Protein AF-A0A659UC26-F1 (afdb_monomer_lite)

Sequence (73 aa):
GATIVDMVRKIEAVTVGLTVADDPKCSKIRAEMTRRLAALSQAQRQASRDFDRVELGQGGNLQKLILALVNGG

pLDDT: mean 93.48, std 5.94, range [61.16, 97.94]

Foldseek 3Di:
DVVVVVLVVQLCVLLPPDDDPPCPPCPVVVVVSVVSNVVSVVVSVVVVVVCCCQAVNDVHVVVVVVVVVVVPD

Radius of gyration: 20.02 Å; chains: 1; bounding box: 42×18×56 Å

Secondary structure (DSSP, 8-state):
-HHHHHHHHHHHHHHTT---TT-TTSHHHHHHHHHHHHHHHHHHHHHHHHHHHHHTSTT-HHHHHHHHHHTT-

Structure (mmCIF, N/CA/C/O backbone):
data_AF-A0A659UC26-F1
#
_entry.id   AF-A0A659UC26-F1
#
loop_
_atom_site.group_PDB
_atom_site.id
_atom_site.type_symbol
_atom_site.label_atom_id
_atom_site.label_alt_id
_atom_site.label_comp_id
_atom_site.label_asym_id
_atom_site.label_entity_id
_atom_site.label_seq_id
_atom_site.pdbx_PDB_ins_code
_atom_site.Cartn_x
_atom_site.Cartn_y
_atom_site.Cartn_z
_atom_site.occupancy
_atom_site.B_iso_or_equiv
_atom_site.auth_seq_id
_atom_site.auth_comp_id
_atom_site.auth_asym_id
_atom_site.auth_atom_id
_atom_site.pdbx_PDB_model_num
ATOM 1 N N . GLY A 1 1 ? 2.195 9.691 -7.637 1.00 61.16 1 GLY A N 1
ATOM 2 C CA . GLY A 1 1 ? 0.768 9.875 -7.297 1.00 61.16 1 GLY A CA 1
ATOM 3 C C . GLY A 1 1 ? 0.031 8.554 -7.158 1.00 61.16 1 GLY A C 1
ATOM 4 O O . GLY A 1 1 ? -0.419 8.239 -6.065 1.00 61.16 1 GLY A O 1
ATOM 5 N N . ALA A 1 2 ? -0.066 7.769 -8.239 1.00 80.38 2 ALA A N 1
ATOM 6 C CA . ALA A 1 2 ? -0.885 6.550 -8.293 1.00 80.38 2 ALA A CA 1
ATOM 7 C C . ALA A 1 2 ? -0.561 5.500 -7.211 1.00 80.38 2 ALA A C 1
ATOM 9 O O . ALA A 1 2 ? -1.475 4.915 -6.644 1.00 80.38 2 ALA A O 1
ATOM 10 N N . THR A 1 3 ? 0.713 5.316 -6.857 1.00 80.69 3 THR A N 1
ATOM 11 C CA . THR A 1 3 ? 1.143 4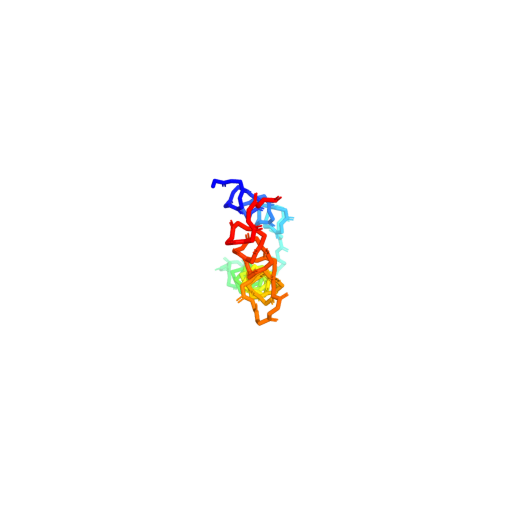.337 -5.841 1.00 80.69 3 THR A CA 1
ATOM 12 C C . THR A 1 3 ? 0.635 4.666 -4.436 1.00 80.69 3 THR A C 1
ATOM 14 O O . THR A 1 3 ? 0.305 3.767 -3.670 1.00 80.69 3 THR A O 1
ATOM 17 N N . ILE A 1 4 ? 0.538 5.956 -4.095 1.00 84.62 4 ILE A N 1
ATOM 18 C CA . ILE A 1 4 ? -0.015 6.401 -2.806 1.00 84.62 4 ILE A CA 1
ATOM 19 C C . ILE A 1 4 ? -1.532 6.188 -2.794 1.00 84.62 4 ILE A C 1
ATOM 21 O O . ILE A 1 4 ? -2.070 5.711 -1.802 1.00 84.62 4 ILE A O 1
ATOM 25 N N . VAL A 1 5 ? -2.213 6.468 -3.909 1.00 92.69 5 VAL A N 1
ATOM 26 C CA . VAL A 1 5 ? -3.657 6.215 -4.050 1.00 92.69 5 VAL A CA 1
ATOM 27 C C . VAL A 1 5 ? -3.971 4.722 -3.919 1.00 92.69 5 VAL A C 1
ATOM 29 O O . VAL A 1 5 ? -4.907 4.351 -3.218 1.00 92.69 5 VAL A O 1
ATOM 32 N N . ASP A 1 6 ? -3.170 3.856 -4.540 1.00 91.88 6 ASP A N 1
ATOM 33 C CA . ASP A 1 6 ? -3.304 2.402 -4.405 1.00 91.88 6 ASP A CA 1
ATOM 34 C C . ASP A 1 6 ? -3.075 1.930 -2.958 1.00 91.88 6 ASP A C 1
ATOM 36 O O . ASP A 1 6 ? -3.830 1.108 -2.438 1.00 91.88 6 ASP A O 1
ATOM 40 N N . MET A 1 7 ? -2.084 2.504 -2.266 1.00 91.62 7 MET A N 1
ATOM 41 C CA . MET A 1 7 ? -1.839 2.222 -0.850 1.00 91.62 7 MET A CA 1
ATOM 42 C C . MET A 1 7 ? -3.050 2.591 0.018 1.00 91.62 7 MET A C 1
ATOM 44 O O . MET A 1 7 ? -3.445 1.798 0.870 1.00 91.62 7 MET A O 1
ATOM 48 N N . VAL A 1 8 ? -3.665 3.755 -0.220 1.00 94.19 8 VAL A N 1
ATOM 49 C CA . VAL A 1 8 ? -4.873 4.193 0.500 1.00 94.19 8 VAL A CA 1
ATOM 50 C C . VAL A 1 8 ? -6.040 3.241 0.237 1.00 94.19 8 VAL A C 1
ATOM 52 O O . VAL A 1 8 ? -6.646 2.765 1.191 1.00 94.19 8 VAL A O 1
ATOM 55 N N . ARG A 1 9 ? -6.287 2.853 -1.021 1.00 95.88 9 ARG A N 1
ATOM 56 C CA . ARG A 1 9 ? -7.341 1.879 -1.368 1.00 95.88 9 ARG A CA 1
ATOM 57 C C . ARG A 1 9 ? -7.150 0.533 -0.667 1.00 95.88 9 ARG A C 1
ATOM 59 O O . ARG A 1 9 ? -8.108 -0.056 -0.175 1.00 95.88 9 ARG A O 1
ATOM 66 N N . LYS A 1 10 ? -5.907 0.047 -0.581 1.00 95.19 10 LYS A N 1
ATOM 67 C CA . LYS A 1 10 ? -5.573 -1.184 0.158 1.00 95.19 10 LYS A CA 1
ATOM 68 C C . LYS A 1 10 ? -5.842 -1.049 1.655 1.00 95.19 10 LYS A C 1
ATOM 70 O O . LYS A 1 10 ? -6.311 -2.002 2.268 1.00 95.19 10 LYS A O 1
ATOM 75 N N . ILE A 1 11 ? -5.559 0.115 2.241 1.00 95.31 11 ILE A N 1
ATOM 76 C CA . ILE A 1 11 ? -5.862 0.400 3.648 1.00 95.31 11 ILE A CA 1
ATOM 77 C C . ILE A 1 11 ? -7.377 0.420 3.874 1.00 95.31 11 ILE A C 1
ATOM 79 O O . ILE A 1 11 ? -7.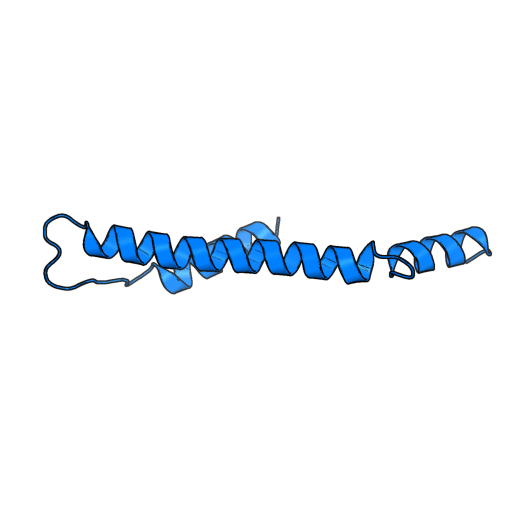860 -0.235 4.797 1.00 95.31 11 ILE A O 1
ATOM 83 N N . GLU A 1 12 ? -8.135 1.112 3.025 1.00 96.69 12 GLU A N 1
ATOM 84 C CA . GLU A 1 12 ? -9.600 1.164 3.109 1.00 96.69 12 GLU A CA 1
ATOM 85 C C . GLU A 1 12 ? -10.199 -0.245 3.048 1.00 96.69 12 GLU A C 1
ATOM 87 O O . GLU A 1 12 ? -10.977 -0.618 3.925 1.00 96.69 12 GLU A O 1
ATOM 92 N N . ALA A 1 13 ? -9.742 -1.072 2.102 1.00 96.69 13 ALA A N 1
ATOM 93 C CA . ALA A 1 13 ? -10.219 -2.441 1.915 1.00 96.69 13 ALA A CA 1
ATOM 94 C C . ALA A 1 13 ? -10.030 -3.355 3.141 1.00 96.69 13 ALA A C 1
ATOM 96 O O . ALA A 1 13 ? -10.766 -4.327 3.292 1.00 96.69 13 ALA A O 1
ATOM 97 N N . VAL A 1 14 ? -9.053 -3.075 4.013 1.00 94.44 14 VAL A N 1
ATOM 98 C CA . VAL A 1 14 ? -8.771 -3.911 5.197 1.00 94.44 14 VAL A CA 1
ATOM 99 C C . VAL A 1 14 ? -9.235 -3.306 6.522 1.00 94.44 14 VAL A C 1
ATOM 101 O O . VAL A 1 14 ? -9.176 -4.001 7.543 1.00 94.44 14 VAL A O 1
ATOM 104 N N . THR A 1 15 ? -9.656 -2.036 6.523 1.00 94.44 15 THR A N 1
ATOM 105 C CA . THR A 1 15 ? -10.056 -1.290 7.730 1.00 94.44 15 THR A CA 1
ATOM 106 C C . THR A 1 15 ? -11.537 -0.920 7.754 1.00 94.44 15 THR A C 1
ATOM 108 O O . THR A 1 15 ? -12.140 -0.945 8.827 1.00 94.44 15 THR A O 1
ATOM 111 N N . VAL A 1 16 ? -12.155 -0.620 6.607 1.00 96.19 16 VAL A N 1
ATOM 112 C CA . VAL A 1 16 ? -13.587 -0.303 6.544 1.00 96.19 16 VAL A CA 1
ATOM 113 C C . VAL A 1 16 ? -14.397 -1.554 6.881 1.00 96.19 16 VAL A C 1
ATOM 115 O O . VAL A 1 16 ? -14.188 -2.621 6.312 1.00 96.19 16 VAL A O 1
ATOM 118 N N . GLY A 1 17 ? -15.314 -1.424 7.841 1.00 94.69 17 GLY A N 1
ATOM 119 C CA . GLY A 1 17 ? -16.112 -2.546 8.342 1.00 94.69 17 GLY A CA 1
ATOM 120 C C . GLY A 1 17 ? -15.364 -3.487 9.292 1.00 94.69 17 GLY A C 1
ATOM 121 O O . GLY A 1 17 ? -15.924 -4.506 9.688 1.00 94.69 17 GLY A O 1
ATOM 122 N N . LEU A 1 18 ? -14.124 -3.169 9.690 1.00 95.44 18 LEU A N 1
ATOM 123 C CA . LEU A 1 18 ? -13.411 -3.943 10.703 1.00 95.44 18 LEU A CA 1
ATOM 124 C C . LEU A 1 18 ? -14.115 -3.809 12.058 1.00 95.44 18 LEU A C 1
ATOM 126 O O . LEU A 1 18 ? -14.262 -2.712 12.591 1.00 95.44 18 LEU A O 1
ATOM 130 N N . THR A 1 19 ? -14.501 -4.940 12.640 1.00 94.88 19 THR A N 1
ATOM 131 C CA . THR A 1 19 ? -15.101 -5.017 13.975 1.00 94.88 19 THR A CA 1
ATOM 132 C C . THR A 1 19 ? -14.385 -6.069 14.805 1.00 94.88 19 THR A C 1
ATOM 134 O O . THR A 1 19 ? -14.052 -7.139 14.294 1.00 94.88 19 THR A O 1
ATOM 137 N N . VAL A 1 20 ? -14.189 -5.798 16.095 1.00 96.25 20 VAL A N 1
ATOM 138 C CA . VAL A 1 20 ? -13.652 -6.768 17.056 1.00 96.25 20 VAL A CA 1
ATOM 139 C C . VAL A 1 20 ? -14.595 -6.844 18.251 1.00 96.25 20 VAL A C 1
ATOM 141 O O . VAL A 1 20 ? -14.953 -5.816 18.822 1.00 96.25 20 VAL A O 1
ATOM 144 N N . ALA A 1 21 ? -15.015 -8.059 18.606 1.00 96.19 21 ALA A N 1
ATOM 145 C CA . ALA A 1 21 ? -15.932 -8.292 19.716 1.00 96.19 21 ALA A CA 1
ATOM 146 C C . ALA A 1 21 ? -15.283 -7.989 21.078 1.00 96.19 21 ALA A C 1
ATOM 148 O O . ALA A 1 21 ? -14.067 -8.135 21.266 1.00 96.19 21 ALA A O 1
ATOM 149 N N . ASP A 1 22 ? -16.123 -7.593 22.037 1.00 95.94 22 ASP A N 1
ATOM 150 C CA . ASP A 1 22 ? -15.746 -7.357 23.433 1.00 95.94 22 ASP A CA 1
ATOM 151 C C . ASP A 1 22 ? -14.560 -6.394 23.583 1.00 95.94 22 ASP A C 1
ATOM 153 O O . ASP A 1 22 ? -13.608 -6.662 24.326 1.00 95.94 22 ASP A O 1
ATOM 157 N N . ASP A 1 23 ? -14.582 -5.288 22.837 1.00 96.38 23 ASP A N 1
ATOM 158 C CA . ASP A 1 23 ? -13.519 -4.281 22.844 1.00 96.38 23 ASP A CA 1
ATOM 159 C C . ASP A 1 23 ? -14.014 -2.883 23.266 1.00 96.38 23 ASP A C 1
ATOM 161 O O . ASP A 1 23 ? -13.904 -1.920 22.506 1.00 96.38 23 ASP A O 1
ATOM 165 N N . PRO A 1 24 ? -14.543 -2.723 24.495 1.00 94.56 24 PRO A N 1
ATOM 166 C CA . PRO A 1 24 ? -15.124 -1.457 24.955 1.00 94.56 24 PRO A CA 1
ATOM 167 C C . PRO A 1 24 ? -14.113 -0.300 25.046 1.00 94.56 24 PRO A C 1
ATOM 169 O O . PRO A 1 24 ? -14.509 0.850 25.206 1.00 94.56 24 PRO A O 1
ATOM 172 N N . LYS A 1 25 ? -12.806 -0.589 24.973 1.00 96.12 25 LYS A N 1
ATOM 173 C CA . LYS A 1 25 ? -11.722 0.409 25.002 1.00 96.12 25 LYS A CA 1
ATOM 174 C C . LYS A 1 25 ? -11.012 0.561 23.651 1.00 96.12 25 LYS A C 1
ATOM 176 O O . LYS A 1 25 ? -10.001 1.262 23.584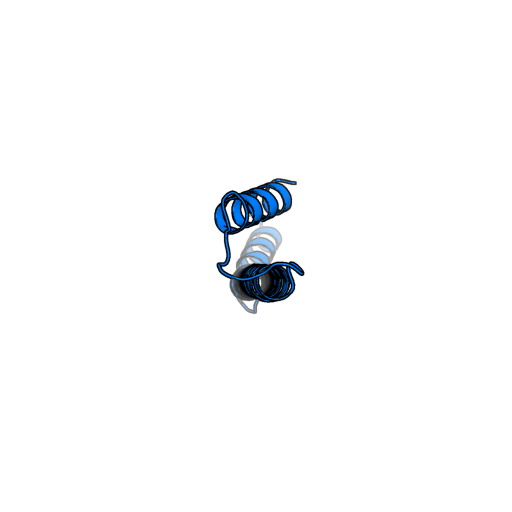 1.00 96.12 25 LYS A O 1
ATOM 181 N N . CYS A 1 26 ? -11.502 -0.096 22.598 1.00 95.56 26 CYS A N 1
ATOM 182 C CA . CYS A 1 26 ? -10.896 -0.117 21.265 1.00 95.56 26 CYS A CA 1
ATOM 183 C C . CYS A 1 26 ? -9.412 -0.549 21.251 1.00 95.56 26 CYS A C 1
ATOM 185 O O . CYS A 1 26 ? -8.644 -0.127 20.380 1.00 95.56 26 CYS A O 1
ATOM 187 N N . SER A 1 27 ? -8.959 -1.335 22.230 1.00 97.06 27 SER A N 1
ATOM 188 C CA . SER A 1 27 ? -7.560 -1.756 22.326 1.00 97.06 27 SER A CA 1
ATOM 189 C C . SER A 1 27 ? -7.267 -2.931 21.397 1.00 97.06 27 SER A C 1
ATOM 191 O O . SER A 1 27 ? -6.219 -2.946 20.745 1.00 97.06 27 SER A O 1
ATOM 193 N N . LYS A 1 28 ? -8.203 -3.879 21.278 1.00 97.94 28 LYS A N 1
ATOM 194 C CA . LYS A 1 28 ? -8.067 -5.052 20.407 1.00 97.94 28 LYS A CA 1
ATOM 195 C C . LYS A 1 28 ? -8.133 -4.650 18.933 1.00 97.94 28 LYS A C 1
ATOM 197 O O . LYS A 1 28 ? -7.261 -5.038 18.158 1.00 97.94 28 LYS A O 1
ATOM 202 N N . ILE A 1 29 ? -9.106 -3.824 18.550 1.00 97.12 29 ILE A N 1
ATOM 203 C CA . ILE A 1 29 ? -9.256 -3.339 17.175 1.00 97.12 29 ILE A CA 1
ATOM 204 C C . ILE A 1 29 ? -8.075 -2.467 16.756 1.00 97.12 29 ILE A C 1
ATOM 206 O O . ILE A 1 29 ? -7.603 -2.587 15.629 1.00 97.12 29 ILE A O 1
ATOM 210 N N . ARG A 1 30 ? -7.521 -1.649 17.663 1.00 96.88 30 ARG A N 1
ATOM 211 C CA . ARG A 1 30 ? -6.305 -0.874 17.383 1.00 96.88 30 ARG A CA 1
ATOM 212 C C . ARG A 1 30 ? -5.115 -1.787 17.108 1.00 96.88 30 ARG A C 1
ATOM 214 O O . ARG A 1 30 ? -4.376 -1.533 16.157 1.00 96.88 30 ARG A O 1
ATOM 221 N N . ALA A 1 31 ? -4.921 -2.827 17.919 1.00 97.56 31 ALA A N 1
ATOM 222 C CA . ALA A 1 31 ? -3.842 -3.790 17.716 1.00 97.56 31 ALA A CA 1
ATOM 223 C C . ALA A 1 31 ? -3.987 -4.520 16.370 1.00 97.56 31 ALA A C 1
ATOM 225 O O . ALA A 1 31 ? -3.025 -4.600 15.606 1.00 97.56 31 ALA A O 1
ATOM 226 N N . GLU A 1 32 ? -5.199 -4.968 16.041 1.00 96.94 32 GLU A N 1
ATOM 227 C CA . GLU A 1 32 ? -5.496 -5.643 14.776 1.00 96.94 32 GLU A CA 1
ATOM 228 C C . GLU A 1 32 ? -5.312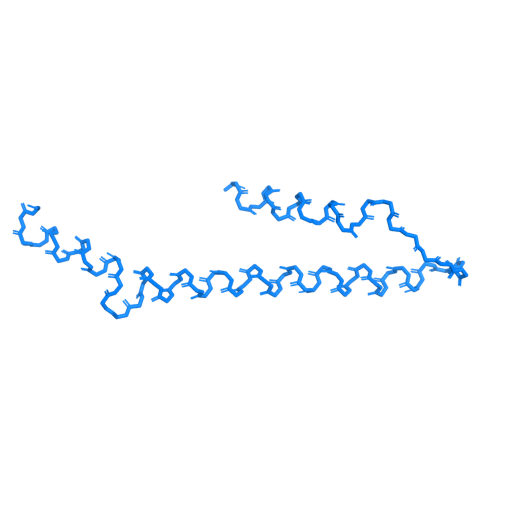 -4.718 13.564 1.00 96.94 32 GLU A C 1
ATOM 230 O O . GLU A 1 32 ? -4.639 -5.074 12.596 1.00 96.94 32 GLU A O 1
ATOM 235 N N . MET A 1 33 ? -5.831 -3.491 13.630 1.00 96.88 33 MET A N 1
ATOM 236 C CA . MET A 1 33 ? -5.646 -2.494 12.577 1.00 96.88 33 MET A CA 1
ATOM 237 C C . MET A 1 33 ? -4.159 -2.186 12.372 1.00 96.88 33 MET A C 1
ATOM 239 O O . MET A 1 33 ? -3.675 -2.201 11.243 1.00 96.88 33 MET A O 1
ATOM 243 N N . THR A 1 34 ? -3.405 -1.988 13.457 1.00 96.50 34 THR A N 1
ATOM 244 C CA . THR A 1 34 ? -1.956 -1.737 13.391 1.00 96.50 34 THR A CA 1
ATOM 245 C C . THR A 1 34 ? -1.218 -2.906 12.740 1.00 96.50 34 THR A C 1
ATOM 247 O O . THR A 1 34 ? -0.357 -2.689 11.888 1.00 96.50 34 THR A O 1
ATOM 250 N N . ARG A 1 35 ? -1.584 -4.151 13.074 1.00 97.12 35 ARG A N 1
ATOM 251 C CA . ARG A 1 35 ? -1.019 -5.357 12.453 1.00 97.12 35 ARG A CA 1
ATOM 252 C C . ARG A 1 35 ? -1.260 -5.385 10.940 1.00 97.12 35 ARG A C 1
ATOM 254 O O . ARG A 1 35 ? -0.323 -5.638 10.183 1.00 97.12 35 ARG A O 1
ATOM 261 N N . ARG A 1 36 ? -2.488 -5.105 10.491 1.00 96.75 36 ARG A N 1
ATOM 262 C CA . ARG A 1 36 ? -2.843 -5.060 9.058 1.00 96.75 36 ARG A CA 1
ATOM 263 C C . ARG A 1 36 ? -2.065 -3.977 8.315 1.00 96.75 36 ARG A C 1
ATOM 265 O O . ARG A 1 36 ? -1.498 -4.242 7.257 1.00 96.75 36 ARG A O 1
ATOM 272 N N . LEU A 1 37 ? -1.981 -2.780 8.897 1.00 96.44 37 LEU A N 1
ATOM 273 C CA . LEU A 1 37 ? -1.214 -1.667 8.335 1.00 96.44 37 LEU A CA 1
ATOM 274 C C . LEU A 1 37 ? 0.284 -1.990 8.241 1.00 96.44 37 LEU A C 1
ATOM 276 O O . LEU A 1 37 ? 0.916 -1.684 7.230 1.00 96.44 37 LEU A O 1
ATOM 280 N N . ALA A 1 38 ? 0.852 -2.654 9.252 1.00 96.38 38 ALA A N 1
ATOM 281 C CA . ALA A 1 38 ? 2.250 -3.077 9.236 1.00 96.38 38 ALA A CA 1
ATOM 282 C C . ALA A 1 38 ? 2.534 -4.075 8.102 1.00 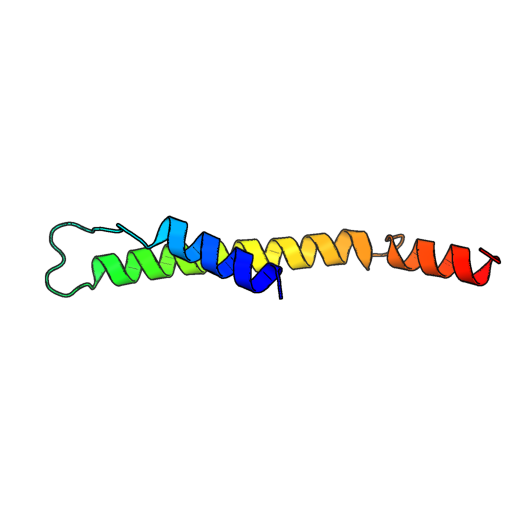96.38 38 ALA A C 1
ATOM 284 O O . ALA A 1 38 ? 3.516 -3.909 7.377 1.00 96.38 38 ALA A O 1
ATOM 285 N N . ALA A 1 39 ? 1.654 -5.062 7.900 1.00 96.19 39 ALA A N 1
ATOM 286 C CA . ALA A 1 39 ? 1.776 -6.023 6.805 1.00 96.19 39 ALA A CA 1
ATOM 287 C C . ALA A 1 39 ? 1.721 -5.335 5.430 1.00 96.19 39 ALA A C 1
ATOM 289 O O . ALA A 1 39 ? 2.567 -5.587 4.570 1.00 96.19 39 ALA A O 1
ATOM 290 N N . LEU A 1 40 ? 0.781 -4.402 5.243 1.00 95.62 40 LEU A N 1
ATOM 291 C CA . LEU A 1 40 ? 0.675 -3.603 4.021 1.00 95.62 40 LEU A CA 1
ATOM 292 C C . LEU A 1 40 ? 1.933 -2.756 3.761 1.00 95.62 40 LEU A C 1
ATOM 294 O O . LEU A 1 40 ? 2.432 -2.723 2.636 1.00 95.62 40 LEU A O 1
ATOM 298 N N . SER A 1 41 ? 2.484 -2.114 4.795 1.00 92.56 41 SER A N 1
ATOM 299 C CA . SER A 1 41 ? 3.722 -1.334 4.670 1.00 92.56 41 SER A CA 1
ATOM 300 C C . SER A 1 41 ? 4.918 -2.211 4.292 1.00 92.56 41 SER A C 1
ATOM 302 O O . SER A 1 41 ? 5.719 -1.836 3.435 1.00 92.56 41 SER A O 1
ATOM 304 N N . GLN A 1 42 ? 5.038 -3.398 4.892 1.00 95.62 42 GLN A N 1
ATOM 305 C CA . GLN A 1 42 ? 6.107 -4.341 4.558 1.00 95.62 42 GLN A CA 1
ATOM 306 C C . GLN A 1 42 ? 6.006 -4.827 3.111 1.00 95.62 42 GLN A C 1
ATOM 308 O O . GLN A 1 42 ? 7.021 -4.839 2.413 1.00 95.62 42 GLN A O 1
ATOM 313 N N . ALA A 1 43 ? 4.799 -5.163 2.647 1.00 93.56 43 ALA A N 1
ATOM 314 C CA . ALA A 1 43 ? 4.560 -5.568 1.265 1.00 93.56 43 ALA A CA 1
ATOM 315 C C . ALA A 1 43 ? 4.940 -4.458 0.271 1.00 93.56 43 ALA A C 1
ATOM 317 O O . ALA A 1 43 ? 5.601 -4.729 -0.728 1.00 93.56 43 ALA A O 1
ATOM 318 N N . GLN A 1 44 ? 4.596 -3.202 0.572 1.00 92.12 44 GLN A N 1
ATOM 319 C CA . GLN A 1 44 ? 4.9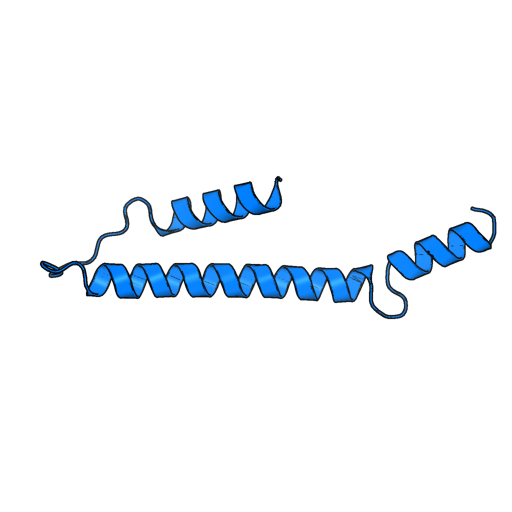74 -2.058 -0.261 1.00 92.12 44 GLN A CA 1
ATOM 320 C C . GLN A 1 44 ? 6.498 -1.893 -0.348 1.00 92.12 44 GLN A C 1
ATOM 322 O O . GLN A 1 44 ? 7.037 -1.764 -1.445 1.00 92.12 44 GLN A O 1
ATOM 327 N N . ARG A 1 45 ? 7.209 -1.990 0.781 1.00 92.69 45 ARG A N 1
ATOM 328 C CA . ARG A 1 45 ? 8.680 -1.923 0.800 1.00 92.69 45 ARG A CA 1
ATOM 329 C C . ARG A 1 45 ? 9.322 -3.079 0.040 1.00 92.69 45 ARG A C 1
ATOM 331 O O . ARG A 1 45 ? 10.359 -2.891 -0.589 1.00 92.69 45 ARG A O 1
ATOM 338 N N . GLN A 1 46 ? 8.738 -4.272 0.129 1.00 94.88 46 GLN A N 1
ATOM 339 C CA . GLN A 1 46 ? 9.218 -5.433 -0.611 1.00 94.88 46 GLN A CA 1
ATOM 340 C C . GLN A 1 46 ? 9.065 -5.216 -2.118 1.00 94.88 46 GLN A C 1
ATOM 342 O O . GLN A 1 46 ? 10.045 -5.367 -2.837 1.00 94.88 46 GLN A O 1
ATOM 347 N N . ALA A 1 47 ? 7.898 -4.747 -2.567 1.00 91.38 47 ALA A N 1
ATOM 348 C CA . ALA A 1 47 ? 7.669 -4.414 -3.970 1.00 91.38 47 ALA A CA 1
ATOM 349 C C . ALA A 1 47 ? 8.663 -3.361 -4.493 1.00 91.38 47 ALA A C 1
ATOM 351 O O . ALA A 1 47 ? 9.173 -3.509 -5.599 1.00 91.38 47 ALA A O 1
ATOM 352 N N . SER A 1 48 ? 8.994 -2.338 -3.694 1.00 91.31 48 SER A N 1
ATOM 353 C CA . SER A 1 48 ? 10.033 -1.362 -4.057 1.00 91.31 48 SER A CA 1
ATOM 354 C C . SER A 1 48 ? 11.410 -2.008 -4.230 1.00 91.31 48 SER A C 1
ATOM 356 O O . SER A 1 48 ? 12.063 -1.774 -5.239 1.00 91.31 48 SER A O 1
ATOM 358 N N . ARG A 1 49 ? 11.836 -2.875 -3.302 1.00 94.81 49 ARG A N 1
ATOM 359 C CA . ARG A 1 49 ? 13.120 -3.589 -3.430 1.00 94.81 49 ARG A CA 1
ATOM 360 C C . ARG A 1 49 ? 13.154 -4.527 -4.633 1.00 94.81 49 ARG A C 1
ATOM 362 O O . ARG A 1 49 ? 14.189 -4.660 -5.278 1.00 94.81 49 ARG A O 1
ATOM 369 N N . ASP A 1 50 ? 12.043 -5.202 -4.911 1.00 94.44 50 ASP A N 1
ATOM 370 C CA . ASP A 1 50 ? 11.934 -6.096 -6.062 1.00 94.44 50 ASP A CA 1
ATOM 371 C C . ASP A 1 50 ? 12.024 -5.328 -7.380 1.00 94.44 50 ASP A C 1
ATOM 373 O O . ASP A 1 50 ? 12.726 -5.772 -8.288 1.00 94.44 50 ASP A O 1
ATOM 377 N N . PHE A 1 51 ? 11.394 -4.154 -7.451 1.00 93.62 51 PHE A N 1
ATOM 378 C CA . PHE A 1 51 ? 11.550 -3.230 -8.570 1.00 93.62 51 PHE A CA 1
ATOM 379 C C . PHE A 1 51 ? 13.008 -2.792 -8.727 1.00 93.62 51 PHE A C 1
ATOM 381 O O . PHE A 1 51 ? 13.587 -3.002 -9.788 1.00 93.62 51 PHE A O 1
ATOM 388 N N . ASP A 1 52 ? 13.637 -2.276 -7.667 1.00 94.88 52 ASP A N 1
ATOM 389 C CA . ASP A 1 52 ? 15.027 -1.808 -7.722 1.00 94.88 52 ASP A CA 1
ATOM 390 C C . ASP A 1 52 ? 15.982 -2.921 -8.170 1.00 94.88 52 ASP A C 1
ATOM 392 O O . ASP A 1 52 ? 16.894 -2.688 -8.960 1.00 94.88 52 ASP A O 1
ATOM 396 N N . ARG A 1 53 ? 15.748 -4.160 -7.729 1.00 94.50 53 ARG A N 1
ATOM 397 C CA . ARG A 1 53 ? 16.543 -5.319 -8.146 1.00 94.50 53 ARG A CA 1
ATOM 398 C C . ARG A 1 53 ? 16.451 -5.591 -9.650 1.00 94.50 53 ARG A C 1
ATOM 400 O O . ARG A 1 53 ? 17.467 -5.930 -10.250 1.00 94.50 53 ARG A O 1
ATOM 407 N N . VAL A 1 54 ? 15.265 -5.485 -10.248 1.00 95.62 54 VAL A N 1
ATOM 408 C CA . VAL A 1 54 ? 15.045 -5.762 -11.681 1.00 95.62 54 VAL A CA 1
ATOM 409 C C . VAL A 1 54 ? 15.474 -4.582 -12.553 1.00 95.62 54 VAL A C 1
ATOM 411 O O . VAL A 1 54 ? 16.084 -4.759 -13.609 1.00 95.62 54 VAL A O 1
ATOM 414 N N . GLU A 1 55 ? 15.174 -3.369 -12.107 1.00 95.94 55 GLU A N 1
ATOM 415 C CA . GLU A 1 55 ? 15.373 -2.156 -12.891 1.00 95.94 55 GLU A CA 1
ATOM 416 C C . GLU A 1 55 ? 16.790 -1.609 -12.745 1.00 95.94 55 GLU A C 1
ATOM 418 O O . GLU A 1 55 ? 17.446 -1.300 -13.740 1.00 95.94 55 GLU A O 1
ATOM 423 N N . LEU A 1 56 ? 17.275 -1.519 -11.508 1.00 94.62 56 LEU A N 1
ATOM 424 C CA . LEU A 1 56 ? 18.512 -0.827 -11.140 1.00 94.62 56 LEU A CA 1
ATOM 425 C C . LEU A 1 56 ? 19.651 -1.789 -10.769 1.00 94.62 56 LEU A C 1
ATOM 427 O O . LEU A 1 56 ? 20.789 -1.354 -10.591 1.00 94.62 56 LEU A O 1
ATOM 431 N N . GLY A 1 57 ? 19.365 -3.089 -10.656 1.00 93.12 57 GLY A N 1
ATOM 432 C CA . GLY A 1 57 ? 20.365 -4.124 -10.410 1.00 93.12 57 GLY A CA 1
ATOM 433 C C . GLY A 1 57 ? 21.400 -4.248 -11.534 1.00 93.12 57 GLY A C 1
ATOM 434 O O . GLY A 1 57 ? 21.252 -3.701 -12.629 1.00 93.12 57 GLY A O 1
ATOM 435 N N . GLN A 1 58 ? 22.472 -5.002 -11.274 1.00 92.31 58 GLN A N 1
ATOM 436 C CA . GLN A 1 58 ? 23.484 -5.289 -12.293 1.00 92.31 58 GLN A CA 1
ATOM 437 C C . GLN A 1 58 ? 22.863 -6.076 -13.457 1.00 92.31 58 GLN A C 1
ATOM 439 O O . GLN A 1 58 ? 22.197 -7.086 -13.246 1.00 92.31 58 GLN A O 1
ATOM 444 N N . GLY A 1 59 ? 23.061 -5.600 -14.686 1.00 90.75 59 GLY A N 1
ATOM 445 C CA . GLY A 1 59 ? 22.388 -6.112 -15.882 1.00 90.75 59 GLY A CA 1
ATOM 446 C C . GLY A 1 59 ? 20.893 -5.772 -15.963 1.00 90.75 59 GLY A C 1
ATOM 447 O O . GLY A 1 59 ? 20.197 -6.305 -16.830 1.00 90.75 59 GLY A O 1
ATOM 448 N N . GLY A 1 60 ? 20.393 -4.914 -15.070 1.00 94.88 60 GLY A N 1
ATOM 449 C CA . GLY A 1 60 ? 18.999 -4.486 -15.004 1.00 94.88 60 GLY A CA 1
ATOM 450 C C . GLY A 1 60 ? 18.572 -3.619 -16.186 1.00 94.88 60 GLY A C 1
ATOM 451 O O . GLY A 1 60 ? 19.376 -3.222 -17.038 1.00 94.88 60 GLY A O 1
ATOM 452 N N . ASN A 1 61 ? 17.277 -3.322 -16.246 1.00 96.69 61 ASN A N 1
ATOM 453 C CA . ASN A 1 61 ? 16.682 -2.592 -17.368 1.00 96.69 61 ASN A CA 1
ATOM 454 C C . ASN A 1 61 ? 17.305 -1.204 -17.573 1.00 96.69 61 ASN A C 1
ATOM 456 O O . ASN A 1 61 ? 17.551 -0.823 -18.717 1.00 96.69 61 ASN A O 1
ATOM 460 N N . LEU A 1 62 ? 17.663 -0.492 -16.498 1.00 95.62 62 LEU A N 1
ATOM 461 C CA . LEU A 1 62 ? 18.341 0.800 -16.605 1.00 95.62 62 LEU A CA 1
ATOM 462 C C . LEU A 1 62 ? 19.698 0.673 -17.308 1.00 95.62 62 LEU A C 1
ATOM 464 O O . LEU A 1 62 ? 20.010 1.469 -18.189 1.00 95.62 62 LEU A O 1
ATOM 468 N N . GLN A 1 63 ? 20.496 -0.342 -16.966 1.00 94.06 63 GLN A N 1
ATOM 469 C CA . GLN A 1 63 ? 21.795 -0.552 -17.612 1.00 94.06 63 GLN A CA 1
ATOM 470 C C . GLN A 1 63 ? 21.638 -0.880 -19.098 1.00 94.06 63 GLN A C 1
ATOM 472 O O . GLN A 1 63 ? 22.406 -0.379 -19.914 1.00 94.06 63 GLN A O 1
ATOM 477 N N . LYS A 1 64 ? 20.617 -1.665 -19.468 1.00 94.06 64 LYS A N 1
ATOM 478 C CA . LYS A 1 64 ? 20.306 -1.959 -20.877 1.00 94.06 64 LYS A CA 1
ATOM 479 C C . LYS A 1 64 ? 19.925 -0.700 -21.649 1.00 94.06 64 LYS A C 1
ATOM 481 O O . LYS A 1 64 ? 20.416 -0.510 -22.756 1.00 94.06 64 LYS A O 1
ATOM 486 N N . LEU A 1 65 ? 19.098 0.166 -21.058 1.00 95.44 65 LEU A N 1
ATOM 487 C CA . LEU A 1 65 ? 18.731 1.451 -21.658 1.00 95.44 65 LEU A CA 1
ATOM 488 C C . LEU A 1 65 ? 19.961 2.344 -21.866 1.00 95.44 65 LEU A C 1
ATOM 490 O O . LEU A 1 65 ? 20.122 2.917 -22.940 1.00 95.44 65 LEU A O 1
ATOM 494 N N . ILE A 1 66 ? 20.856 2.418 -20.876 1.00 93.69 66 ILE A N 1
ATOM 495 C CA . ILE A 1 66 ? 22.111 3.177 -20.986 1.00 93.69 66 ILE A CA 1
ATOM 496 C C . ILE A 1 66 ? 23.000 2.605 -22.095 1.00 93.69 66 ILE A C 1
ATOM 498 O O . ILE A 1 66 ? 23.521 3.362 -22.910 1.00 93.69 66 ILE A O 1
ATOM 502 N N . LEU A 1 67 ? 23.163 1.281 -22.154 1.00 94.62 67 LEU A N 1
ATOM 503 C CA . LEU A 1 67 ? 23.966 0.627 -23.188 1.00 94.62 67 LEU A CA 1
ATOM 504 C C . LEU A 1 67 ? 23.403 0.877 -24.590 1.00 94.62 67 LEU A C 1
ATOM 506 O O . LEU A 1 67 ? 24.169 1.213 -25.486 1.00 94.62 67 LEU A O 1
ATOM 510 N N . ALA A 1 68 ? 22.087 0.751 -24.780 1.00 95.25 68 ALA A N 1
ATOM 511 C CA . ALA A 1 68 ? 21.442 1.058 -26.057 1.00 95.25 68 ALA A CA 1
ATOM 512 C C . ALA A 1 68 ? 21.695 2.516 -26.470 1.00 95.25 68 ALA A C 1
ATOM 514 O O . ALA A 1 68 ? 22.126 2.776 -27.591 1.00 95.25 68 ALA A O 1
ATOM 515 N N . LEU A 1 69 ? 21.537 3.458 -25.534 1.00 95.19 69 LEU A N 1
ATOM 516 C CA . LEU A 1 69 ? 21.778 4.878 -25.784 1.00 95.19 69 LEU A CA 1
ATOM 517 C C . LEU A 1 69 ? 23.228 5.166 -26.204 1.00 95.19 69 LEU A C 1
ATOM 519 O O . LEU A 1 69 ? 23.453 5.874 -27.182 1.00 95.19 69 LEU A O 1
ATOM 523 N N . VAL A 1 70 ? 24.214 4.617 -25.488 1.00 95.50 70 VAL A N 1
ATOM 524 C CA . VAL A 1 70 ? 25.644 4.835 -25.786 1.00 95.50 70 VAL A CA 1
ATOM 525 C C . VAL A 1 70 ? 26.058 4.170 -27.103 1.00 95.50 70 VAL A C 1
ATOM 527 O O . VAL A 1 70 ? 26.971 4.652 -27.771 1.00 95.50 70 VAL A O 1
ATOM 530 N N . ASN A 1 71 ? 25.359 3.110 -27.510 1.00 94.56 71 ASN A N 1
ATOM 531 C CA . ASN A 1 71 ? 25.614 2.395 -28.759 1.00 94.56 71 ASN A CA 1
ATOM 532 C C . ASN A 1 71 ? 24.828 2.941 -29.967 1.00 94.56 71 ASN A C 1
ATOM 534 O O . ASN A 1 71 ? 24.883 2.334 -31.034 1.00 94.56 71 ASN A O 1
ATOM 538 N N . GLY A 1 72 ? 24.146 4.085 -29.836 1.00 85.38 72 GLY A N 1
ATOM 539 C CA . GLY A 1 72 ? 23.517 4.786 -30.962 1.00 85.38 72 GLY A CA 1
ATOM 540 C C . GLY A 1 72 ? 22.005 4.598 -31.125 1.00 85.38 72 GLY A C 1
ATOM 541 O O . GLY A 1 72 ? 21.467 5.120 -32.099 1.00 85.38 72 GLY A O 1
ATOM 542 N N . GLY A 1 73 ? 21.330 3.951 -30.165 1.00 66.69 73 GLY A N 1
ATOM 543 C CA . GLY A 1 73 ? 19.878 3.720 -30.175 1.00 66.69 73 GLY A CA 1
ATOM 544 C C . GLY A 1 73 ? 19.476 2.398 -30.808 1.00 66.69 73 GLY A C 1
ATOM 545 O O . GLY A 1 73 ? 19.712 2.228 -32.022 1.00 66.69 73 GLY A O 1
#